Protein AF-A0A971ERY2-F1 (afdb_monomer_lite)

pLDDT: mean 75.38, std 9.3, range [49.66, 87.19]

Sequence (78 aa):
MNLFDDAEEQSAKSLISNLLDQSRLYHRSADYKGLLDFVARLRSFAPFNAFLLNIQKPGLRFAGSEYDWRRRFDRTGL

Secondary structure (DSSP, 8-state):
--HHHHHHHHHHHHHHHHHHHHHHT--SHHHHHHHHHHHHH-TTS-HHHHHHHHHHSTT------HHHHHHHS-----

Foldseek 3Di:
DDPVVVVVVVVVVVVVVVLVVVCVVPVDPVVNVVLVVQLVVPVVDDSVVSSVCCVVPPPDPDDDDCVCCCPVVVDDDD

Structure (mmCIF, N/CA/C/O backbone):
data_AF-A0A971ERY2-F1
#
_entry.id   AF-A0A971ERY2-F1
#
loop_
_atom_site.group_PDB
_atom_site.id
_atom_site.type_symbol
_atom_site.label_atom_id
_atom_site.label_alt_id
_atom_site.label_comp_id
_atom_site.label_asym_id
_atom_site.label_entity_id
_atom_site.label_seq_id
_atom_site.pdbx_PDB_ins_code
_atom_site.Cartn_x
_atom_site.Cartn_y
_atom_site.Cartn_z
_atom_site.occupancy
_atom_site.B_iso_or_equiv
_atom_site.auth_seq_id
_atom_site.auth_comp_id
_atom_site.auth_asym_id
_atom_site.auth_atom_id
_atom_site.pdbx_PDB_model_num
ATOM 1 N N . MET A 1 1 ? 7.873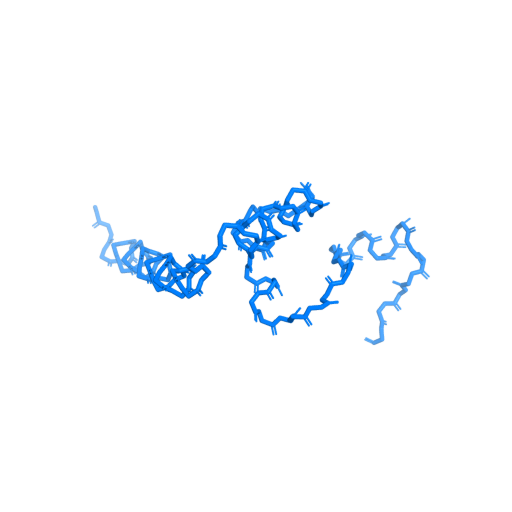 13.401 29.600 1.00 53.97 1 MET A N 1
ATOM 2 C CA . MET A 1 1 ? 6.839 13.253 28.560 1.00 53.97 1 MET A CA 1
ATOM 3 C C . MET A 1 1 ? 6.868 14.533 27.748 1.00 53.97 1 MET A C 1
ATOM 5 O O . MET A 1 1 ? 6.667 15.589 28.340 1.00 53.97 1 MET A O 1
ATOM 9 N N . ASN A 1 2 ? 7.280 14.476 26.483 1.00 62.69 2 ASN A N 1
ATOM 10 C CA . ASN A 1 2 ? 7.376 15.656 25.626 1.00 62.69 2 ASN A CA 1
ATOM 11 C C . ASN A 1 2 ? 6.019 15.867 24.950 1.00 62.69 2 ASN A C 1
ATOM 13 O O . ASN A 1 2 ? 5.529 14.967 24.281 1.00 62.69 2 ASN A O 1
ATOM 17 N N . LEU A 1 3 ? 5.440 17.062 25.079 1.00 57.56 3 LEU A N 1
ATOM 18 C CA . LEU A 1 3 ? 4.138 17.408 24.488 1.00 57.56 3 LEU A CA 1
ATOM 19 C C . LEU A 1 3 ? 4.107 17.218 22.952 1.00 57.56 3 LEU A C 1
ATOM 21 O O . LEU A 1 3 ? 3.048 17.037 22.360 1.00 57.56 3 LEU A O 1
ATOM 25 N N . PHE A 1 4 ? 5.282 17.260 22.315 1.00 60.59 4 PHE A N 1
ATOM 26 C CA . PHE A 1 4 ? 5.471 17.034 20.882 1.00 60.59 4 PHE A CA 1
ATOM 27 C C . PHE A 1 4 ? 5.441 15.546 20.492 1.00 60.59 4 PHE A C 1
ATOM 29 O O . PHE A 1 4 ? 4.903 15.229 19.434 1.00 60.59 4 PHE A O 1
ATOM 36 N N . ASP A 1 5 ? 5.929 14.644 21.354 1.00 68.19 5 ASP A N 1
ATOM 37 C CA . ASP A 1 5 ? 5.866 13.191 21.114 1.00 68.19 5 ASP A CA 1
ATOM 38 C C . ASP A 1 5 ? 4.411 12.706 21.165 1.00 68.19 5 ASP A C 1
ATOM 40 O O . ASP A 1 5 ? 3.973 11.936 20.312 1.00 68.19 5 ASP A O 1
ATOM 44 N N . ASP A 1 6 ? 3.629 13.230 22.115 1.00 73.50 6 ASP A N 1
ATOM 45 C CA . ASP A 1 6 ? 2.217 12.871 22.277 1.00 73.50 6 ASP A CA 1
ATOM 46 C C . ASP A 1 6 ? 1.376 13.299 21.055 1.00 73.50 6 ASP A C 1
ATOM 48 O O . ASP A 1 6 ? 0.455 12.592 20.634 1.00 73.50 6 ASP A O 1
ATOM 52 N N . ALA A 1 7 ? 1.705 14.444 20.446 1.00 78.00 7 ALA A N 1
ATOM 53 C CA . ALA A 1 7 ? 1.027 14.947 19.252 1.00 78.00 7 ALA A CA 1
ATOM 54 C C . ALA A 1 7 ? 1.374 14.134 17.991 1.00 78.00 7 ALA A C 1
ATOM 56 O O . ALA A 1 7 ? 0.481 13.825 17.193 1.00 78.00 7 ALA A O 1
ATOM 57 N N . GLU A 1 8 ? 2.643 13.755 17.812 1.00 79.19 8 GLU A N 1
ATOM 58 C CA . GLU A 1 8 ? 3.062 12.876 16.714 1.00 79.19 8 GLU A CA 1
ATOM 59 C C . GLU A 1 8 ? 2.465 11.474 16.850 1.00 79.19 8 GLU A C 1
ATOM 61 O O . GLU A 1 8 ? 1.940 10.925 15.876 1.00 79.19 8 GLU A O 1
ATOM 66 N N . GLU A 1 9 ? 2.463 10.913 18.059 1.00 80.12 9 GLU A N 1
ATOM 67 C CA . GLU A 1 9 ? 1.878 9.601 18.325 1.00 80.12 9 GLU A CA 1
ATOM 68 C C . GLU A 1 9 ? 0.365 9.605 18.055 1.00 80.12 9 GLU A C 1
ATOM 70 O O . GLU A 1 9 ? -0.170 8.682 17.428 1.00 80.12 9 GLU A O 1
ATOM 75 N N . GLN A 1 10 ? -0.336 10.669 18.455 1.00 80.94 10 GLN A N 1
ATOM 76 C CA . GLN A 1 10 ? -1.765 10.826 18.191 1.00 80.94 10 GLN A CA 1
ATOM 77 C C . GLN A 1 10 ? -2.070 11.010 16.696 1.00 80.94 10 GLN A C 1
ATOM 79 O O . GLN A 1 10 ? -3.073 10.482 16.194 1.00 80.94 10 GLN A O 1
ATOM 84 N N . SER A 1 11 ? -1.199 11.711 15.970 1.00 80.25 11 SER A N 1
ATOM 85 C CA . SER A 1 11 ? -1.278 11.846 14.514 1.00 80.25 11 SER A CA 1
ATOM 86 C C . SER A 1 11 ? -1.107 10.490 13.829 1.00 80.25 11 SER A C 1
ATOM 88 O O . SER A 1 11 ? -1.969 10.083 13.047 1.00 80.25 11 SER A O 1
ATOM 90 N N . ALA A 1 12 ? -0.075 9.725 14.199 1.00 74.69 12 ALA A N 1
ATOM 91 C CA . ALA A 1 12 ? 0.171 8.386 13.669 1.00 74.69 12 ALA A CA 1
ATOM 92 C C . ALA A 1 12 ? -1.014 7.439 13.929 1.00 74.69 12 ALA A C 1
ATOM 94 O O . ALA A 1 12 ? -1.485 6.765 13.009 1.00 74.69 12 ALA A O 1
ATOM 95 N N . LYS A 1 13 ? -1.565 7.439 15.151 1.00 75.88 13 LYS A N 1
ATOM 96 C CA . LYS A 1 13 ? -2.759 6.651 15.513 1.00 75.88 13 LYS A CA 1
ATOM 97 C C . LYS A 1 13 ? -3.995 7.046 14.703 1.00 75.88 13 LYS A C 1
ATOM 99 O O . LYS A 1 13 ? -4.750 6.169 14.273 1.00 75.88 13 LYS A O 1
ATOM 104 N N . SER A 1 14 ? -4.199 8.340 14.465 1.00 79.94 14 SER A N 1
ATOM 105 C CA . SER A 1 14 ? -5.326 8.846 13.666 1.00 79.94 14 SER A CA 1
ATOM 106 C C . SER A 1 14 ? -5.187 8.486 12.189 1.00 79.94 14 SER A C 1
ATOM 108 O O . SER A 1 14 ? -6.177 8.154 11.532 1.00 79.94 14 SER A O 1
ATOM 110 N N . LEU A 1 15 ? -3.958 8.505 11.673 1.00 78.75 15 LEU A N 1
ATOM 111 C CA . LEU A 1 15 ? -3.646 8.126 10.301 1.00 78.75 15 LEU A CA 1
ATOM 112 C C . LEU A 1 15 ? -3.884 6.627 10.097 1.00 78.75 15 LEU A C 1
ATOM 114 O O . LEU A 1 15 ? -4.559 6.247 9.146 1.00 78.75 15 LEU A O 1
ATOM 118 N N . ILE A 1 16 ? -3.441 5.791 11.043 1.00 75.38 16 ILE A N 1
ATOM 119 C CA . ILE A 1 16 ? -3.712 4.345 11.064 1.00 75.38 16 ILE A CA 1
ATOM 120 C C . ILE A 1 16 ? -5.216 4.056 11.190 1.00 75.38 16 ILE A C 1
ATOM 122 O O . ILE A 1 16 ? -5.727 3.200 10.473 1.00 75.38 16 ILE A O 1
ATOM 126 N N . SER A 1 17 ? -5.949 4.770 12.050 1.00 75.62 17 SER A N 1
ATOM 127 C CA . SER A 1 17 ? -7.398 4.554 12.215 1.00 75.62 17 SER A CA 1
ATOM 128 C C . SER A 1 17 ? -8.185 4.909 10.957 1.00 75.62 17 SER A C 1
ATOM 130 O O . SER A 1 17 ? -9.004 4.110 10.510 1.00 75.62 17 SER A O 1
ATOM 132 N N . ASN A 1 18 ? -7.888 6.052 10.329 1.00 77.94 18 ASN A N 1
ATOM 133 C CA . ASN A 1 18 ? -8.486 6.411 9.040 1.00 77.94 18 ASN A CA 1
ATOM 134 C C . ASN A 1 18 ? -8.182 5.358 7.979 1.00 77.94 18 ASN A C 1
ATOM 136 O O . ASN A 1 18 ? -9.052 4.984 7.203 1.00 77.94 18 ASN A O 1
ATOM 140 N N . LEU A 1 19 ? -6.954 4.848 7.967 1.00 72.00 19 LEU A N 1
ATOM 141 C CA . LEU A 1 19 ? -6.538 3.798 7.054 1.00 72.00 19 LEU A CA 1
ATOM 142 C C . LEU A 1 19 ? -7.366 2.517 7.226 1.00 72.00 19 LEU A C 1
ATOM 144 O O . LEU A 1 19 ? -7.797 1.914 6.243 1.00 72.00 19 LEU A O 1
ATOM 148 N N . LEU A 1 20 ? -7.597 2.111 8.475 1.00 72.00 20 LEU A N 1
ATOM 149 C CA . LEU A 1 20 ? -8.395 0.940 8.821 1.00 72.00 20 LEU A CA 1
ATOM 150 C C . LEU A 1 20 ? -9.868 1.139 8.455 1.00 72.00 20 LEU A C 1
ATOM 152 O O . LEU A 1 20 ? -10.463 0.238 7.865 1.00 72.00 20 LEU A O 1
ATOM 156 N N . ASP A 1 21 ? -10.439 2.313 8.712 1.00 73.50 21 ASP A N 1
ATOM 157 C CA . ASP A 1 21 ? -11.811 2.628 8.304 1.00 73.50 21 ASP A CA 1
ATOM 158 C C . ASP A 1 21 ? -11.959 2.705 6.780 1.00 73.50 21 ASP A C 1
ATOM 160 O O . ASP A 1 21 ? -12.917 2.168 6.230 1.00 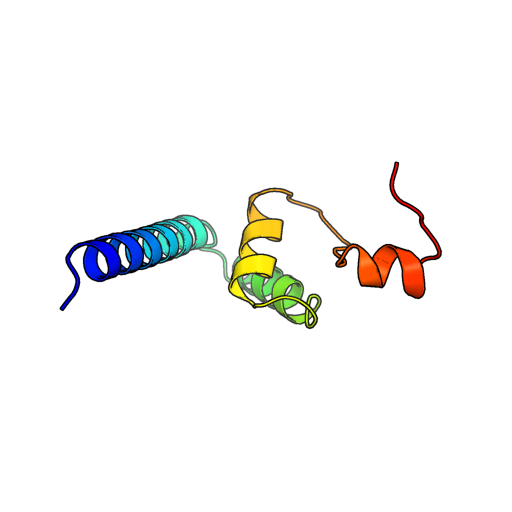73.50 21 ASP A O 1
ATOM 164 N N . GLN A 1 22 ? -10.979 3.258 6.062 1.00 64.56 22 GLN A N 1
ATOM 165 C CA . GLN A 1 22 ? -10.947 3.184 4.598 1.00 64.56 22 GLN A CA 1
ATOM 166 C C . GLN A 1 22 ? -10.767 1.740 4.115 1.00 64.56 22 GLN A C 1
ATOM 168 O O . GLN A 1 22 ? -11.335 1.358 3.097 1.00 64.56 22 GLN A O 1
ATOM 173 N N . SER A 1 23 ? -10.047 0.894 4.857 1.00 62.12 23 SER A N 1
ATOM 174 C CA . SER A 1 23 ? -9.939 -0.532 4.535 1.00 62.12 23 SER A CA 1
ATOM 175 C C . SER A 1 23 ? -11.241 -1.302 4.777 1.00 62.12 23 SER A C 1
ATOM 177 O O . SER A 1 23 ? -11.463 -2.331 4.144 1.00 62.12 23 SER A O 1
ATOM 179 N N . ARG A 1 24 ? -12.148 -0.800 5.629 1.00 62.59 24 ARG A N 1
ATOM 180 C CA . ARG A 1 24 ? -13.482 -1.395 5.801 1.00 62.59 24 ARG A CA 1
ATOM 181 C C . ARG A 1 24 ? -14.326 -1.285 4.532 1.00 62.59 24 ARG A C 1
ATOM 183 O O . ARG A 1 24 ? -15.188 -2.131 4.343 1.00 62.59 24 ARG A O 1
ATOM 190 N N . LEU A 1 25 ? -14.020 -0.368 3.601 1.00 56.38 25 LEU A N 1
ATOM 191 C CA . LEU A 1 25 ? -14.608 -0.382 2.250 1.00 56.38 25 LEU A CA 1
ATOM 192 C C . LEU A 1 25 ? -14.321 -1.696 1.492 1.00 56.38 25 LEU A C 1
ATOM 194 O O . LEU A 1 25 ? -15.093 -2.055 0.605 1.00 56.38 25 LEU A O 1
ATOM 198 N N . TYR A 1 26 ? -13.303 -2.475 1.885 1.00 57.16 26 TYR A N 1
ATOM 199 C CA . TYR 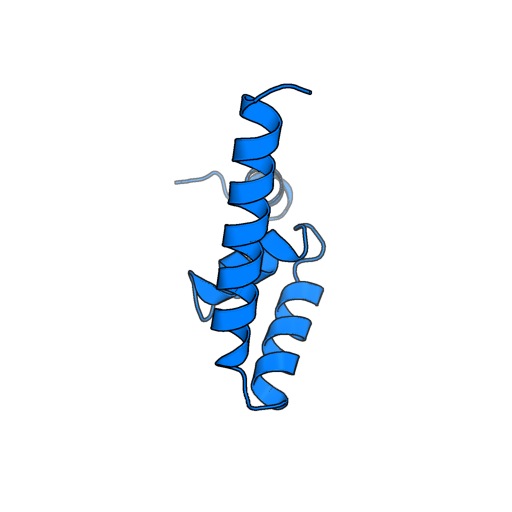A 1 26 ? -13.061 -3.842 1.405 1.00 57.16 26 TYR A CA 1
ATOM 200 C C . TYR A 1 26 ? -13.948 -4.878 2.124 1.00 57.16 26 TYR A C 1
ATOM 202 O O . TYR A 1 26 ? -13.483 -5.925 2.574 1.00 57.16 26 TYR A O 1
ATOM 210 N N . HIS A 1 27 ? -15.256 -4.612 2.215 1.00 57.69 27 HIS A N 1
ATOM 211 C CA . HIS A 1 27 ? -16.256 -5.492 2.839 1.00 57.69 27 HIS A CA 1
ATOM 212 C C . HIS A 1 27 ? -16.410 -6.863 2.147 1.00 57.69 27 HIS A C 1
ATOM 214 O O . HIS A 1 27 ? -17.122 -7.733 2.654 1.00 57.69 27 HIS A O 1
ATOM 220 N N . ARG A 1 28 ? -15.754 -7.085 0.999 1.00 63.06 28 ARG A N 1
ATOM 221 C CA . ARG A 1 28 ? -15.693 -8.384 0.324 1.00 63.06 28 ARG A CA 1
ATOM 222 C C . ARG A 1 28 ? -14.343 -9.041 0.583 1.00 63.06 28 ARG A C 1
ATOM 224 O O . ARG A 1 28 ? -13.290 -8.473 0.308 1.00 63.06 28 ARG A O 1
ATOM 231 N N . SER A 1 29 ? -14.386 -10.284 1.060 1.00 67.25 29 SER A N 1
ATOM 232 C CA . SER A 1 29 ? -13.208 -11.101 1.387 1.00 67.25 29 SER A CA 1
ATOM 233 C C . SER A 1 29 ? -12.181 -11.191 0.250 1.00 67.25 29 SER A C 1
ATOM 235 O O . SER A 1 29 ? -10.985 -11.288 0.516 1.00 67.25 29 SER A O 1
ATOM 237 N N . ALA A 1 30 ? -12.631 -11.117 -1.007 1.00 74.12 30 ALA A N 1
ATOM 238 C CA . ALA A 1 30 ? -11.773 -11.122 -2.188 1.00 74.12 30 ALA A CA 1
ATOM 239 C C . ALA A 1 30 ? -10.882 -9.872 -2.292 1.00 74.12 30 ALA A C 1
ATOM 241 O O . ALA A 1 30 ? -9.691 -10.001 -2.573 1.00 74.12 30 ALA A O 1
ATOM 242 N N . ASP A 1 31 ? -11.426 -8.685 -2.017 1.00 75.31 31 ASP A N 1
ATOM 243 C CA . ASP A 1 31 ? -10.686 -7.428 -2.158 1.00 75.31 31 ASP A CA 1
ATOM 244 C C . ASP A 1 31 ? -9.677 -7.261 -1.017 1.00 75.31 31 ASP A C 1
ATOM 246 O O . ASP A 1 31 ? -8.526 -6.881 -1.241 1.00 75.31 31 ASP A O 1
ATOM 250 N N . TYR A 1 32 ? -10.069 -7.654 0.199 1.00 76.62 32 TYR A N 1
ATOM 251 C CA . TYR A 1 32 ? -9.161 -7.697 1.343 1.00 76.62 32 TYR A CA 1
ATOM 252 C C . TYR A 1 32 ? -8.009 -8.687 1.120 1.00 76.62 32 TYR A C 1
ATOM 254 O O . TYR A 1 32 ? -6.848 -8.364 1.373 1.00 76.62 32 TYR A O 1
ATOM 262 N N . LYS A 1 33 ? -8.296 -9.875 0.570 1.00 83.12 33 LYS A N 1
ATOM 263 C CA . LYS A 1 33 ? -7.252 -10.827 0.172 1.00 83.12 33 LYS A CA 1
ATOM 264 C C . LYS A 1 33 ? -6.335 -10.233 -0.900 1.00 83.12 33 LYS A C 1
ATOM 266 O O . LYS A 1 33 ? -5.123 -10.366 -0.780 1.00 83.12 33 LYS A O 1
ATOM 271 N N . GLY A 1 34 ? -6.885 -9.558 -1.910 1.00 83.06 34 GLY A N 1
ATOM 272 C CA . GLY A 1 34 ? -6.099 -8.901 -2.957 1.00 83.06 34 GLY A CA 1
ATOM 273 C C . GLY A 1 34 ? -5.140 -7.844 -2.402 1.00 83.06 34 GLY A C 1
ATOM 274 O O . GLY A 1 34 ? -3.978 -7.781 -2.805 1.00 83.06 34 GLY A O 1
ATOM 275 N N . LEU A 1 35 ? -5.593 -7.070 -1.415 1.00 81.19 35 LEU A N 1
ATOM 276 C CA . LEU A 1 35 ? -4.752 -6.135 -0.676 1.00 81.19 35 LEU A CA 1
ATOM 277 C C . LEU A 1 35 ? -3.628 -6.854 0.092 1.00 81.19 35 LEU A C 1
ATOM 279 O O . LEU A 1 35 ? -2.472 -6.440 0.002 1.00 81.19 35 LEU A O 1
ATOM 283 N N . LEU A 1 36 ? -3.939 -7.922 0.833 1.00 85.12 36 LEU A N 1
ATOM 284 C CA . LEU A 1 36 ? -2.924 -8.691 1.562 1.00 85.12 36 LEU A CA 1
ATOM 285 C C . LEU A 1 36 ? -1.901 -9.331 0.613 1.00 85.12 36 LEU A C 1
ATOM 287 O O . LEU A 1 36 ? -0.701 -9.272 0.882 1.00 85.12 36 LEU A O 1
ATOM 291 N N . ASP A 1 37 ? -2.353 -9.870 -0.521 1.00 87.19 37 ASP A N 1
ATOM 292 C CA . ASP A 1 37 ? -1.495 -10.432 -1.568 1.00 87.19 37 ASP A CA 1
ATOM 293 C C . ASP A 1 37 ? -0.557 -9.358 -2.154 1.00 87.19 37 ASP A C 1
ATOM 295 O O . ASP A 1 37 ? 0.623 -9.621 -2.412 1.00 87.19 37 ASP A O 1
ATOM 299 N N . PHE A 1 38 ? -1.051 -8.128 -2.334 1.00 86.25 38 PHE A N 1
ATOM 300 C CA . PHE A 1 38 ? -0.244 -6.995 -2.788 1.00 86.25 38 PHE A CA 1
ATOM 301 C C . PHE A 1 38 ? 0.824 -6.597 -1.764 1.00 86.25 38 PHE A C 1
ATOM 303 O O . PHE A 1 38 ? 2.007 -6.499 -2.105 1.00 86.25 38 PHE A O 1
ATOM 310 N N . VAL A 1 39 ? 0.430 -6.426 -0.501 1.00 86.06 39 VAL A N 1
ATOM 311 C CA . VAL A 1 39 ? 1.353 -6.090 0.592 1.00 86.06 39 VAL A CA 1
ATOM 312 C C . VAL A 1 39 ? 2.428 -7.172 0.741 1.00 86.06 39 VAL A C 1
ATOM 314 O O . VAL A 1 39 ? 3.613 -6.857 0.834 1.00 86.06 39 VAL A O 1
ATOM 317 N N . ALA A 1 40 ? 2.049 -8.450 0.659 1.00 86.38 40 ALA A N 1
ATOM 318 C CA . ALA A 1 40 ? 2.973 -9.579 0.748 1.00 86.38 40 ALA A CA 1
ATOM 319 C C . ALA A 1 40 ? 3.961 -9.680 -0.431 1.00 86.38 40 ALA A C 1
ATOM 321 O O . ALA A 1 40 ? 5.022 -10.298 -0.282 1.00 86.38 40 ALA A O 1
ATOM 322 N N . ARG A 1 41 ? 3.644 -9.093 -1.597 1.00 85.38 41 ARG A N 1
ATOM 323 C CA . ARG A 1 41 ? 4.561 -8.988 -2.749 1.00 85.38 41 ARG A CA 1
ATOM 324 C C . ARG A 1 41 ? 5.607 -7.890 -2.567 1.00 85.38 41 ARG A C 1
ATOM 326 O O . ARG A 1 41 ? 6.738 -8.061 -3.016 1.00 85.38 41 ARG A O 1
ATOM 333 N N . LEU A 1 42 ? 5.266 -6.792 -1.898 1.00 85.12 42 LEU A N 1
ATOM 334 C CA . LEU A 1 42 ? 6.164 -5.659 -1.651 1.00 85.12 42 LEU A CA 1
ATOM 335 C C . LEU A 1 42 ? 7.000 -5.848 -0.376 1.00 85.12 42 LEU A C 1
ATOM 337 O O . LEU A 1 42 ? 7.060 -4.970 0.476 1.00 85.12 42 LEU A O 1
ATOM 341 N N . ARG A 1 43 ? 7.693 -6.988 -0.253 1.00 80.25 43 ARG A N 1
ATOM 342 C CA . ARG A 1 43 ? 8.438 -7.369 0.969 1.00 80.25 43 ARG A CA 1
ATOM 343 C C . ARG A 1 43 ? 9.581 -6.427 1.350 1.00 80.25 43 ARG A C 1
ATOM 345 O O . ARG A 1 43 ? 10.034 -6.462 2.486 1.00 80.25 43 ARG A O 1
ATOM 352 N N . SER A 1 44 ? 10.072 -5.623 0.409 1.00 82.31 44 SER A N 1
ATOM 353 C CA . SER A 1 44 ? 11.078 -4.590 0.676 1.00 82.31 44 SER A CA 1
ATOM 354 C C . SER A 1 44 ? 10.497 -3.333 1.333 1.00 82.31 44 SER A C 1
ATOM 356 O O . SER A 1 44 ? 11.258 -2.477 1.773 1.00 82.31 44 SER A O 1
ATOM 358 N N . PHE A 1 45 ? 9.170 -3.211 1.409 1.00 81.25 45 PHE A N 1
ATOM 359 C CA . PHE A 1 45 ? 8.471 -2.099 2.040 1.00 81.25 45 PHE A CA 1
ATOM 360 C C . PHE A 1 45 ? 7.847 -2.548 3.358 1.00 81.25 45 PHE A C 1
ATOM 362 O O . PHE A 1 45 ? 7.361 -3.672 3.487 1.00 81.25 45 PHE A O 1
ATOM 369 N N . ALA A 1 46 ? 7.798 -1.639 4.334 1.00 86.06 46 ALA A N 1
ATOM 370 C CA . ALA A 1 46 ? 6.983 -1.855 5.521 1.00 86.06 46 ALA A CA 1
ATOM 371 C C . ALA A 1 46 ? 5.509 -2.061 5.105 1.00 86.06 46 ALA A C 1
ATOM 373 O O . ALA A 1 46 ? 5.039 -1.346 4.211 1.00 86.06 46 ALA A O 1
ATOM 374 N N . PRO A 1 47 ? 4.757 -2.975 5.751 1.00 80.56 47 PRO A N 1
ATOM 375 C CA . PRO A 1 47 ? 3.384 -3.303 5.356 1.00 80.56 47 PRO A CA 1
ATOM 376 C C . PRO A 1 47 ? 2.465 -2.086 5.205 1.00 80.56 47 PRO A C 1
ATOM 378 O O . PRO A 1 47 ? 1.688 -2.008 4.258 1.00 80.56 47 PRO A O 1
ATOM 381 N N . PHE A 1 48 ? 2.612 -1.101 6.093 1.00 80.81 48 PHE A N 1
ATOM 382 C CA . PHE A 1 48 ? 1.878 0.160 6.037 1.00 80.81 48 PHE A CA 1
ATOM 383 C C . PHE A 1 48 ? 2.179 0.977 4.765 1.00 80.81 48 PHE A C 1
ATOM 385 O O . PHE A 1 48 ? 1.258 1.446 4.099 1.00 80.81 48 PHE A O 1
ATOM 392 N N . ASN A 1 49 ? 3.451 1.087 4.370 1.00 83.56 49 ASN A N 1
ATOM 393 C CA . ASN A 1 49 ? 3.850 1.807 3.156 1.00 83.56 49 ASN A CA 1
ATOM 394 C C . ASN A 1 49 ? 3.341 1.094 1.897 1.00 83.56 49 ASN A C 1
ATOM 396 O O . ASN A 1 49 ? 2.859 1.742 0.970 1.00 83.56 49 ASN A O 1
ATOM 400 N N . ALA A 1 50 ? 3.405 -0.240 1.872 1.00 87.19 50 ALA A N 1
ATOM 401 C CA . ALA A 1 50 ? 2.846 -1.031 0.779 1.00 87.19 50 ALA A CA 1
ATOM 402 C C . ALA A 1 50 ? 1.326 -0.844 0.682 1.00 87.19 50 ALA A C 1
ATOM 404 O O . ALA A 1 50 ? 0.797 -0.600 -0.398 1.00 87.19 50 ALA A O 1
ATOM 405 N N . PHE A 1 51 ? 0.620 -0.878 1.809 1.00 85.31 51 PHE A N 1
ATOM 406 C CA . PHE A 1 51 ? -0.810 -0.604 1.839 1.00 85.31 51 PHE A CA 1
ATOM 407 C C . PHE A 1 51 ? -1.134 0.795 1.280 1.00 85.31 51 PHE A C 1
ATOM 409 O O . PHE A 1 51 ? -2.016 0.927 0.429 1.00 85.31 51 PHE A O 1
ATOM 416 N N . LEU A 1 52 ? -0.408 1.833 1.714 1.00 85.81 52 LEU A N 1
ATOM 417 C CA . LEU A 1 52 ? -0.620 3.207 1.247 1.00 85.81 52 LEU A CA 1
ATOM 418 C C . LEU A 1 52 ? -0.467 3.322 -0.271 1.00 85.81 52 LEU A C 1
ATOM 420 O O . LEU A 1 52 ? -1.289 3.962 -0.924 1.00 85.81 52 LEU A O 1
ATOM 424 N N . LEU A 1 53 ? 0.544 2.661 -0.839 1.00 86.94 53 LEU A N 1
ATOM 425 C CA . LEU A 1 53 ? 0.761 2.627 -2.285 1.00 86.94 53 LEU A CA 1
ATOM 426 C C . LEU A 1 53 ? -0.421 2.004 -3.037 1.00 86.94 53 LEU A C 1
ATOM 428 O O . LEU A 1 53 ? -0.779 2.502 -4.102 1.00 86.94 53 LEU A O 1
ATOM 432 N N . ASN A 1 54 ? -1.045 0.960 -2.481 1.00 83.81 54 ASN A N 1
ATOM 433 C CA . ASN A 1 54 ? -2.213 0.322 -3.090 1.00 83.81 54 ASN A CA 1
ATOM 434 C C . ASN A 1 54 ? -3.424 1.264 -3.146 1.00 83.81 54 ASN A C 1
ATOM 436 O O . ASN A 1 54 ? -4.107 1.328 -4.164 1.00 83.81 54 ASN A O 1
ATOM 440 N N . ILE A 1 55 ? -3.673 2.009 -2.062 1.00 82.25 55 ILE A N 1
ATOM 441 C CA . ILE A 1 55 ? -4.784 2.970 -2.001 1.00 82.25 55 ILE A CA 1
ATOM 442 C C . ILE A 1 55 ? -4.531 4.173 -2.909 1.00 82.25 55 ILE A C 1
ATOM 444 O O . ILE A 1 55 ? -5.420 4.587 -3.647 1.00 82.25 55 ILE A O 1
ATOM 448 N N . GLN A 1 56 ? -3.330 4.748 -2.859 1.00 84.62 56 GLN A N 1
ATOM 449 C CA . GLN A 1 56 ? -3.019 5.979 -3.589 1.00 84.62 56 GLN A CA 1
ATOM 450 C C . GLN A 1 56 ? -2.833 5.751 -5.091 1.00 84.62 56 GLN A C 1
ATOM 452 O O . GLN A 1 56 ? -3.105 6.650 -5.887 1.00 84.62 56 GLN A O 1
ATOM 457 N N . LYS A 1 57 ? -2.347 4.570 -5.492 1.00 85.69 57 LYS A N 1
ATOM 458 C CA . LYS A 1 57 ? -2.125 4.204 -6.897 1.00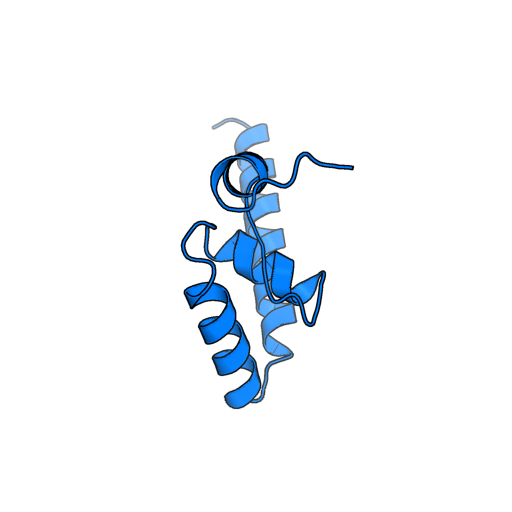 85.69 57 LYS A CA 1
ATOM 459 C C . LYS A 1 57 ? -2.726 2.829 -7.205 1.00 85.69 57 LYS A C 1
ATOM 461 O O . LYS A 1 57 ? -1.984 1.857 -7.371 1.00 85.69 57 LYS A O 1
ATOM 466 N N . PRO A 1 58 ? -4.060 2.737 -7.332 1.00 80.56 58 PRO A N 1
ATOM 467 C CA . PRO A 1 58 ? -4.716 1.496 -7.719 1.00 80.56 58 PRO A CA 1
ATOM 468 C C . PRO A 1 58 ? -4.146 0.961 -9.042 1.00 80.56 58 PRO A C 1
ATOM 470 O O . PRO A 1 58 ? -3.990 1.703 -10.011 1.00 80.56 58 PRO A O 1
ATOM 473 N N . GLY A 1 59 ? -3.806 -0.328 -9.087 1.00 80.75 59 GLY A N 1
ATOM 474 C CA . GLY A 1 59 ? -3.213 -0.967 -10.272 1.00 80.75 59 GLY A CA 1
ATOM 475 C C . GLY A 1 59 ? -1.683 -0.893 -10.364 1.00 80.75 59 GLY A C 1
ATOM 476 O O . GLY A 1 59 ? -1.109 -1.395 -11.337 1.00 80.75 59 GLY A O 1
ATOM 477 N N . LEU A 1 60 ? -1.006 -0.327 -9.358 1.00 83.44 60 LEU A N 1
ATOM 478 C CA . LEU A 1 60 ? 0.449 -0.389 -9.234 1.00 83.44 60 LEU A CA 1
ATOM 479 C C . LEU A 1 60 ? 0.915 -1.855 -9.201 1.00 83.44 60 LEU A C 1
ATOM 481 O O . LEU A 1 60 ? 0.438 -2.651 -8.402 1.00 83.44 60 LEU A O 1
ATOM 485 N N . ARG A 1 61 ? 1.854 -2.233 -10.077 1.00 74.31 61 ARG A N 1
ATOM 486 C CA . ARG A 1 61 ? 2.396 -3.611 -10.131 1.00 74.31 61 ARG A CA 1
ATOM 487 C C . ARG A 1 61 ? 3.801 -3.739 -9.555 1.00 74.31 61 ARG A C 1
ATOM 489 O O . ARG A 1 61 ? 4.191 -4.832 -9.141 1.00 74.31 61 ARG A O 1
ATOM 496 N N . PHE A 1 62 ? 4.535 -2.629 -9.549 1.00 76.12 62 PHE A N 1
ATOM 497 C CA . PHE A 1 62 ? 5.927 -2.540 -9.137 1.00 76.12 62 PHE A CA 1
ATOM 498 C C . PHE A 1 62 ? 6.121 -1.286 -8.290 1.00 76.12 62 PHE A C 1
ATOM 500 O O . PHE A 1 62 ? 5.689 -0.201 -8.676 1.00 76.12 62 PHE A O 1
ATOM 507 N N . ALA A 1 63 ? 6.800 -1.440 -7.160 1.00 77.44 63 ALA A N 1
ATOM 508 C CA . ALA A 1 63 ? 7.362 -0.346 -6.387 1.00 77.44 63 ALA A CA 1
ATOM 509 C C . ALA A 1 63 ? 8.775 -0.755 -5.969 1.00 77.44 63 ALA A C 1
ATOM 511 O O . ALA A 1 63 ? 9.042 -1.930 -5.717 1.00 77.44 63 ALA A O 1
ATOM 512 N N . GLY A 1 64 ? 9.681 0.211 -5.932 1.00 77.50 64 GLY A N 1
ATOM 513 C CA . GLY A 1 64 ? 11.077 0.014 -5.562 1.00 77.50 64 GLY A CA 1
ATOM 514 C C . GLY A 1 64 ? 11.631 1.298 -4.969 1.00 77.50 64 GLY A C 1
ATOM 515 O O . G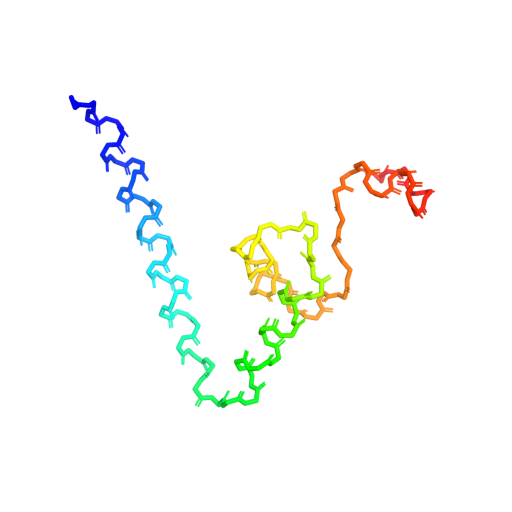LY A 1 64 ? 11.148 2.385 -5.301 1.00 77.50 64 GLY A O 1
ATOM 516 N N . SER A 1 65 ? 12.606 1.170 -4.070 1.00 76.00 65 SER A N 1
ATOM 517 C CA . SER A 1 65 ? 13.391 2.322 -3.625 1.00 76.00 65 SER A CA 1
ATOM 518 C C . SER A 1 65 ? 14.217 2.872 -4.793 1.00 76.00 65 SER A C 1
ATOM 520 O O . SER A 1 65 ? 14.484 2.157 -5.759 1.00 76.00 65 SER A O 1
ATOM 522 N N . GLU A 1 66 ? 14.667 4.124 -4.715 1.00 75.94 66 GLU A N 1
ATOM 523 C CA . GLU A 1 66 ? 15.592 4.688 -5.711 1.00 75.94 66 GLU A CA 1
ATOM 524 C C . GLU A 1 66 ? 16.841 3.806 -5.891 1.00 75.94 66 GLU A C 1
ATOM 526 O O . GLU A 1 66 ? 17.306 3.574 -7.008 1.00 75.94 66 GLU A O 1
ATOM 531 N N . TYR A 1 67 ? 17.337 3.242 -4.789 1.00 76.00 67 TYR A N 1
ATOM 532 C CA . TYR A 1 67 ? 18.434 2.284 -4.794 1.00 76.00 67 TYR A CA 1
ATOM 533 C C . TYR A 1 67 ? 18.100 1.012 -5.593 1.00 76.00 67 TYR A C 1
ATOM 535 O O . TYR A 1 67 ? 18.911 0.581 -6.416 1.00 76.00 67 TYR A O 1
ATOM 543 N N . ASP A 1 68 ? 16.910 0.429 -5.403 1.00 77.19 68 ASP A N 1
ATOM 544 C CA . ASP A 1 68 ? 16.467 -0.747 -6.165 1.00 77.19 68 ASP A CA 1
ATOM 545 C C . ASP A 1 68 ? 16.301 -0.428 -7.655 1.00 77.19 68 ASP A C 1
ATOM 547 O O . ASP A 1 68 ? 16.698 -1.234 -8.497 1.00 77.19 68 ASP A O 1
ATOM 551 N N . TRP A 1 69 ? 15.774 0.751 -7.999 1.00 76.44 69 TRP A N 1
ATOM 552 C CA . TRP A 1 69 ? 15.642 1.194 -9.392 1.00 76.44 69 TRP A CA 1
ATOM 553 C C . TRP A 1 69 ? 16.990 1.312 -10.097 1.00 76.44 69 TRP A C 1
ATOM 555 O O . TRP A 1 69 ? 17.143 0.804 -11.210 1.00 76.44 69 TRP A O 1
ATOM 565 N N . ARG A 1 70 ? 17.985 1.892 -9.419 1.00 75.81 70 ARG A N 1
ATOM 566 C CA . ARG A 1 70 ? 19.343 2.027 -9.955 1.00 75.81 70 ARG A CA 1
ATOM 567 C C . ARG A 1 70 ? 20.072 0.692 -10.058 1.00 75.81 70 ARG A C 1
ATOM 569 O O . ARG A 1 70 ? 20.737 0.447 -11.052 1.00 75.81 70 ARG A O 1
ATOM 576 N N . ARG A 1 71 ? 19.974 -0.177 -9.046 1.00 78.00 71 ARG A N 1
ATOM 577 C CA . ARG A 1 71 ? 20.801 -1.398 -8.982 1.00 78.00 71 ARG A CA 1
ATOM 578 C C . ARG A 1 71 ? 20.179 -2.645 -9.595 1.00 78.00 71 ARG A C 1
ATOM 580 O O . ARG A 1 71 ? 20.920 -3.525 -10.014 1.00 78.00 71 ARG A O 1
ATOM 587 N N . ARG A 1 72 ? 18.851 -2.773 -9.589 1.00 70.12 72 ARG A N 1
ATOM 588 C CA . ARG A 1 72 ? 18.161 -3.992 -10.056 1.00 70.12 72 ARG A CA 1
ATOM 589 C C . ARG A 1 72 ? 17.503 -3.824 -11.415 1.00 70.12 72 ARG A C 1
ATOM 591 O O . ARG A 1 72 ? 17.286 -4.820 -12.095 1.00 70.12 72 ARG A O 1
ATOM 598 N N . PHE A 1 73 ? 17.176 -2.591 -11.792 1.00 72.62 73 PHE A N 1
ATOM 599 C CA . PHE A 1 73 ? 16.404 -2.312 -13.002 1.00 72.62 73 PHE A CA 1
ATOM 600 C C . PHE A 1 73 ? 17.132 -1.400 -13.998 1.00 72.62 73 PHE A C 1
ATOM 602 O O . PHE A 1 73 ? 16.550 -1.100 -15.036 1.00 72.62 73 PHE A O 1
ATOM 609 N N . ASP A 1 74 ? 18.367 -0.983 -13.685 1.00 67.19 74 ASP A N 1
ATOM 610 C CA . ASP A 1 74 ? 19.221 -0.089 -14.486 1.00 67.19 74 ASP A CA 1
ATOM 611 C C . ASP A 1 74 ? 18.476 1.153 -15.005 1.00 67.19 74 ASP A C 1
ATOM 613 O O . ASP A 1 74 ? 18.653 1.621 -16.128 1.00 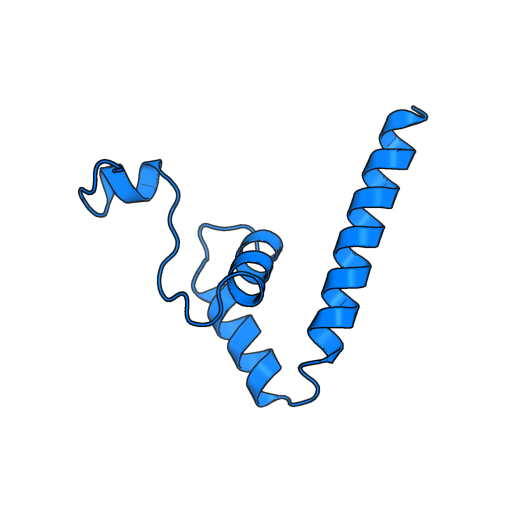67.19 74 ASP A O 1
ATOM 617 N N . ARG A 1 75 ? 17.557 1.670 -14.179 1.00 66.31 75 ARG A N 1
ATOM 618 C CA . ARG A 1 75 ? 16.808 2.890 -14.475 1.00 66.31 75 ARG A CA 1
ATOM 619 C C . ARG A 1 75 ? 17.341 4.001 -13.590 1.00 66.31 75 ARG A C 1
ATOM 621 O O . ARG A 1 75 ? 17.047 4.059 -12.396 1.00 66.31 75 ARG A O 1
ATOM 628 N N . THR A 1 76 ? 18.133 4.891 -14.175 1.00 55.69 76 THR A N 1
ATOM 629 C CA . THR A 1 76 ? 18.430 6.199 -13.587 1.00 55.69 76 THR A CA 1
ATOM 630 C C . THR A 1 76 ? 17.184 7.069 -13.732 1.00 55.69 76 THR A C 1
ATOM 632 O O . THR A 1 76 ? 16.638 7.165 -14.828 1.00 55.69 76 THR A O 1
ATOM 635 N N . GLY A 1 77 ? 16.684 7.613 -12.618 1.00 60.03 77 GLY A N 1
ATOM 636 C CA . GLY A 1 77 ? 15.442 8.391 -12.579 1.00 60.03 77 GLY A CA 1
ATOM 637 C C . GLY A 1 77 ? 15.395 9.510 -13.626 1.00 60.03 77 GLY A C 1
ATOM 638 O O . GLY A 1 77 ? 16.429 10.107 -13.924 1.00 60.03 77 GLY A O 1
ATOM 639 N N . LEU A 1 78 ? 14.195 9.728 -14.180 1.00 49.66 78 LEU A N 1
ATOM 640 C CA . LEU A 1 78 ? 13.824 10.910 -14.968 1.00 49.66 78 LEU A CA 1
ATOM 641 C C . LEU A 1 78 ? 13.897 12.179 -14.113 1.00 49.66 78 LEU A C 1
ATOM 643 O O . LEU A 1 78 ? 13.519 12.082 -12.922 1.00 49.66 78 LEU A O 1
#

Radius of gyration: 15.87 Å; chains: 1; bounding box: 37×28×44 Å